Protein AF-A0A920K4V4-F1 (afdb_monomer)

pLDDT: mean 87.04, std 8.68, range [47.97, 94.94]

Structure (mmCIF, N/CA/C/O backbone):
data_AF-A0A920K4V4-F1
#
_entry.id   AF-A0A920K4V4-F1
#
loop_
_atom_site.group_PDB
_atom_site.id
_atom_site.type_symbol
_atom_site.label_atom_id
_atom_site.label_alt_id
_atom_site.label_comp_id
_atom_site.label_asym_id
_atom_site.label_entity_id
_atom_site.label_seq_id
_atom_site.pdbx_PDB_ins_code
_atom_site.Cartn_x
_atom_site.Cartn_y
_atom_site.Cartn_z
_atom_site.occupancy
_atom_site.B_iso_or_equiv
_atom_site.auth_seq_id
_atom_site.auth_comp_id
_atom_site.auth_asym_id
_atom_site.auth_atom_id
_atom_site.pdbx_PDB_model_num
ATOM 1 N N . MET A 1 1 ? 3.846 8.821 16.583 1.00 56.44 1 MET A N 1
ATOM 2 C CA . MET A 1 1 ? 2.422 9.078 16.928 1.00 56.44 1 MET A CA 1
ATOM 3 C C . MET A 1 1 ? 1.496 8.134 16.166 1.00 56.44 1 MET A C 1
ATOM 5 O O . MET A 1 1 ? 0.632 7.550 16.800 1.00 56.44 1 MET A O 1
ATOM 9 N N . ILE A 1 2 ? 1.701 7.934 14.856 1.00 58.88 2 ILE A N 1
ATOM 10 C CA . ILE A 1 2 ? 0.909 6.990 14.043 1.00 58.88 2 ILE A CA 1
ATOM 11 C C . ILE A 1 2 ? 1.149 5.528 14.469 1.00 58.88 2 ILE A C 1
ATOM 13 O O . ILE A 1 2 ? 0.180 4.806 14.677 1.00 58.88 2 ILE A O 1
ATOM 17 N N . SER A 1 3 ? 2.401 5.149 14.755 1.00 69.06 3 SER A N 1
ATOM 18 C CA . SER A 1 3 ? 2.743 3.832 15.326 1.00 69.06 3 SER A CA 1
ATOM 19 C C . SER A 1 3 ? 1.952 3.499 16.597 1.00 69.06 3 SER A C 1
ATOM 21 O O . SER A 1 3 ? 1.464 2.388 16.764 1.00 69.06 3 SER A O 1
ATOM 23 N N . LEU A 1 4 ? 1.730 4.494 17.462 1.00 75.81 4 LEU A N 1
ATOM 24 C CA . LEU A 1 4 ? 0.934 4.330 18.675 1.00 75.81 4 LEU A CA 1
ATOM 25 C C . LEU A 1 4 ? -0.556 4.133 18.361 1.00 75.81 4 LEU A C 1
ATOM 27 O O . LEU A 1 4 ? -1.214 3.347 19.032 1.00 75.81 4 LEU A O 1
ATOM 31 N N . PHE A 1 5 ? -1.117 4.832 17.371 1.00 79.94 5 PHE A N 1
ATOM 32 C CA . PHE A 1 5 ? -2.516 4.614 16.992 1.00 79.94 5 PHE A CA 1
ATOM 33 C C . PHE A 1 5 ? -2.727 3.185 16.492 1.00 79.94 5 PHE A C 1
ATOM 35 O O . PHE A 1 5 ? -3.624 2.512 16.990 1.00 79.94 5 PHE A O 1
ATOM 42 N N . GLN A 1 6 ? -1.856 2.697 15.605 1.00 81.12 6 GLN A N 1
ATOM 43 C CA . GLN A 1 6 ? -1.908 1.312 15.142 1.00 81.12 6 GLN A CA 1
ATOM 44 C C . GLN A 1 6 ? -1.746 0.302 16.274 1.00 81.12 6 GLN A C 1
ATOM 46 O O . GLN A 1 6 ? -2.570 -0.596 16.392 1.00 81.12 6 GLN A O 1
ATOM 51 N N . GLU A 1 7 ? -0.757 0.478 17.151 1.00 84.69 7 GLU A N 1
ATOM 52 C CA . GLU A 1 7 ? -0.557 -0.399 18.310 1.00 84.69 7 GLU A CA 1
ATOM 53 C C . GLU A 1 7 ? -1.828 -0.495 19.169 1.00 84.69 7 GLU A C 1
ATOM 55 O O . GLU A 1 7 ? -2.230 -1.576 19.596 1.00 84.69 7 GLU A O 1
ATOM 60 N N . ASN A 1 8 ? -2.506 0.632 19.404 1.00 86.56 8 ASN A N 1
ATOM 61 C CA . ASN A 1 8 ? -3.740 0.644 20.187 1.00 86.56 8 ASN A CA 1
ATOM 62 C C . ASN A 1 8 ? -4.926 0.073 19.407 1.00 86.56 8 ASN A C 1
ATOM 64 O O . ASN A 1 8 ? -5.788 -0.558 20.017 1.00 86.56 8 ASN A O 1
ATOM 68 N N . LEU A 1 9 ? -4.948 0.226 18.083 1.00 86.12 9 LEU A N 1
ATOM 69 C CA . LEU A 1 9 ? -5.909 -0.442 17.211 1.00 86.12 9 LEU A CA 1
ATOM 70 C C . LEU A 1 9 ? -5.755 -1.970 17.301 1.00 86.12 9 LEU A C 1
ATOM 72 O O . LEU A 1 9 ? -6.744 -2.688 17.430 1.00 86.12 9 LEU A O 1
ATOM 76 N N . THR A 1 10 ? -4.512 -2.456 17.348 1.00 85.38 10 THR A N 1
ATOM 77 C CA . THR A 1 10 ? -4.196 -3.887 17.441 1.00 85.38 10 THR A CA 1
ATOM 78 C C . THR A 1 10 ? -4.451 -4.440 18.829 1.00 85.38 10 THR A C 1
ATOM 80 O O . THR A 1 10 ? -5.028 -5.512 18.958 1.00 85.38 10 THR A O 1
ATOM 83 N N . ASN A 1 11 ? -4.054 -3.736 19.885 1.00 86.50 11 ASN A N 1
ATOM 84 C CA . ASN A 1 11 ? -3.994 -4.334 21.220 1.00 86.50 11 ASN A CA 1
ATOM 85 C C . ASN A 1 11 ? -5.157 -3.928 22.125 1.00 86.50 11 ASN A C 1
ATOM 87 O O . ASN A 1 11 ? -5.486 -4.660 23.055 1.00 86.50 11 ASN A O 1
ATOM 91 N N . LYS A 1 12 ? -5.777 -2.767 21.885 1.00 89.31 12 LYS A N 1
ATOM 92 C CA . LYS A 1 12 ? -6.728 -2.156 22.832 1.00 89.31 12 LYS A CA 1
ATOM 93 C C . LYS A 1 12 ? -8.086 -1.826 22.234 1.00 89.31 12 LYS A C 1
ATOM 95 O O . LYS A 1 12 ? -8.977 -1.417 22.976 1.00 89.31 12 LYS A O 1
ATOM 100 N N . LEU A 1 13 ? -8.270 -1.983 20.928 1.00 91.06 13 LEU A N 1
ATOM 101 C CA . LEU A 1 13 ? -9.567 -1.772 20.306 1.00 91.06 13 LEU A CA 1
ATOM 102 C C . LEU A 1 13 ? -10.536 -2.898 20.684 1.00 91.06 13 LEU A C 1
ATOM 104 O O . LEU A 1 13 ? -10.250 -4.077 20.482 1.00 91.06 13 LEU A O 1
ATOM 108 N N . GLN A 1 14 ? -11.699 -2.513 21.196 1.00 92.19 14 GLN A N 1
ATOM 109 C CA . GLN A 1 14 ? -12.811 -3.414 21.491 1.00 92.19 14 GLN A CA 1
ATOM 110 C C . GLN A 1 14 ? -13.745 -3.555 20.282 1.00 92.19 14 GLN A C 1
ATOM 112 O O . GLN A 1 14 ? -14.220 -4.648 19.984 1.00 92.19 14 GLN A O 1
ATOM 117 N N . GLY A 1 15 ? -13.956 -2.465 19.543 1.00 92.69 15 GLY A N 1
ATOM 118 C CA . GLY A 1 15 ? -14.772 -2.450 18.334 1.00 92.69 15 GLY A CA 1
ATOM 119 C C . GLY A 1 15 ? -14.890 -1.056 17.728 1.00 92.69 15 GLY A C 1
ATOM 120 O O . GLY A 1 15 ? -14.306 -0.089 18.226 1.00 92.69 15 GLY A O 1
ATOM 121 N N . VAL A 1 16 ? -15.657 -0.961 16.646 1.00 94.44 16 VAL A N 1
ATOM 122 C CA . VAL A 1 16 ? -15.967 0.297 15.961 1.00 94.44 16 VAL A CA 1
ATOM 123 C C . VAL A 1 16 ? -17.471 0.468 15.881 1.00 94.44 16 VAL A C 1
ATOM 125 O O . VAL A 1 16 ? -18.174 -0.414 15.399 1.00 94.44 16 VAL A O 1
ATOM 128 N N . THR A 1 17 ? -17.967 1.620 16.308 1.00 94.94 17 THR A N 1
ATOM 129 C CA . THR A 1 17 ? -19.379 1.978 16.178 1.00 94.94 17 THR A CA 1
ATOM 130 C C . THR A 1 17 ? -19.550 2.956 15.023 1.00 94.94 17 THR A C 1
ATOM 132 O O . THR A 1 17 ? -18.871 3.981 14.955 1.00 94.94 17 THR A O 1
ATOM 135 N N . LEU A 1 18 ? -20.475 2.650 14.123 1.00 94.44 18 LEU A N 1
ATOM 136 C CA . LEU A 1 18 ? -20.913 3.510 13.036 1.00 94.44 18 LEU A CA 1
ATOM 137 C C . LEU A 1 18 ? -22.256 4.142 13.400 1.00 94.44 18 LEU A C 1
ATOM 139 O O . LEU A 1 18 ? -23.173 3.445 13.833 1.00 94.44 18 LEU A O 1
ATOM 143 N N . LEU A 1 19 ? -22.363 5.455 13.210 1.00 93.56 19 LEU A N 1
ATOM 144 C CA . LEU A 1 19 ? -23.540 6.254 13.546 1.00 93.56 19 LEU A CA 1
ATOM 145 C C . LEU A 1 19 ? -23.912 7.166 12.372 1.00 93.56 19 LEU A C 1
ATOM 147 O O . LEU A 1 19 ? -23.014 7.743 11.753 1.00 93.56 19 LEU A O 1
ATOM 151 N N . ASP A 1 20 ? -25.202 7.360 12.096 1.00 91.75 20 ASP A N 1
ATOM 152 C CA . ASP A 1 20 ? -25.662 8.490 11.272 1.00 91.75 20 ASP A CA 1
ATOM 153 C C . ASP A 1 20 ? -26.184 9.667 12.110 1.00 91.75 20 ASP A C 1
ATOM 155 O O . ASP A 1 20 ? -26.225 9.649 13.340 1.00 91.75 20 ASP A O 1
ATOM 159 N N . GLN A 1 21 ? -26.593 10.722 11.405 1.00 87.50 21 GLN A N 1
ATOM 160 C CA . GLN A 1 21 ? -27.199 11.921 11.981 1.00 87.50 21 GLN A CA 1
ATOM 161 C C . GLN A 1 21 ? -28.609 11.689 12.546 1.00 87.50 21 GLN A C 1
ATOM 163 O O . GLN A 1 21 ? -29.105 12.548 13.267 1.00 87.50 21 GLN A O 1
ATOM 168 N N . LYS A 1 22 ? -29.262 10.569 12.212 1.00 85.88 22 LYS A N 1
ATOM 169 C CA . LYS A 1 22 ? -30.608 10.219 12.687 1.00 85.88 22 LYS A CA 1
ATOM 170 C C . LYS A 1 22 ? -30.590 9.272 13.888 1.00 85.88 22 LYS A C 1
ATOM 172 O O . LYS A 1 22 ? -31.651 8.934 14.399 1.00 85.88 22 LYS A O 1
ATOM 177 N N . GLY A 1 23 ? -29.405 8.876 14.352 1.00 86.19 23 GLY A N 1
ATOM 178 C CA . GLY A 1 23 ? -29.233 8.006 15.510 1.00 86.19 23 GLY A CA 1
ATOM 179 C C . GLY A 1 23 ? -29.244 6.513 15.184 1.00 86.19 23 GLY A C 1
ATOM 180 O O . GLY A 1 23 ? -29.267 5.714 16.114 1.00 86.19 23 GLY A O 1
ATOM 181 N N . ASN A 1 24 ? -29.192 6.112 13.908 1.00 91.06 24 ASN A N 1
ATOM 182 C CA . ASN A 1 24 ? -28.987 4.710 13.555 1.00 91.06 24 ASN A CA 1
ATOM 183 C C . ASN A 1 24 ? -27.571 4.290 13.942 1.00 91.06 24 ASN A C 1
ATOM 185 O O . ASN A 1 24 ? -26.603 4.991 13.638 1.00 91.06 24 ASN A O 1
ATOM 189 N N . ILE A 1 25 ? -27.462 3.136 14.596 1.00 92.94 25 ILE A N 1
ATOM 190 C CA . ILE A 1 25 ? -26.209 2.617 15.140 1.00 92.94 25 ILE A CA 1
ATOM 191 C C . ILE A 1 25 ? -25.945 1.234 14.560 1.00 92.94 25 ILE A C 1
ATOM 193 O O . ILE A 1 25 ? -26.840 0.392 14.511 1.00 92.94 25 ILE A O 1
ATOM 197 N N . ARG A 1 26 ? -24.697 0.978 14.165 1.00 93.62 26 ARG A N 1
ATOM 198 C CA . ARG A 1 26 ? -24.190 -0.383 13.979 1.00 93.62 26 ARG A CA 1
ATOM 199 C C . ARG A 1 26 ? -22.827 -0.539 14.606 1.00 93.62 26 ARG A C 1
ATOM 201 O O . ARG A 1 26 ? -22.002 0.369 14.557 1.00 93.62 26 ARG A O 1
ATOM 208 N N . GLU A 1 27 ? -22.588 -1.717 15.149 1.00 94.06 27 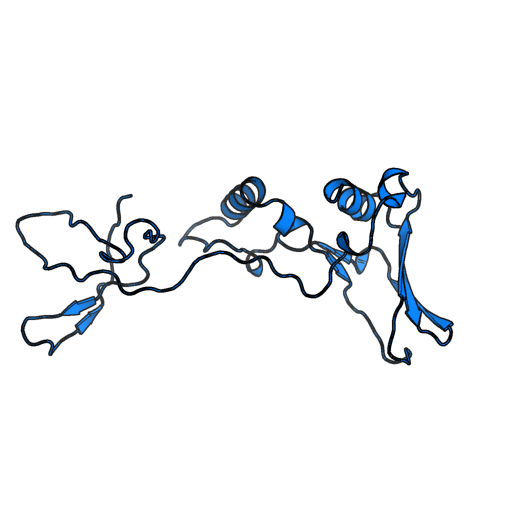GLU A N 1
ATOM 209 C CA . GLU A 1 27 ? -21.333 -2.059 15.793 1.00 94.06 27 GLU A CA 1
ATOM 210 C C . GLU A 1 27 ? -20.595 -3.110 14.979 1.00 94.06 27 GLU A C 1
ATOM 212 O O . GLU A 1 27 ? -21.176 -4.074 14.481 1.00 94.06 27 GLU A O 1
ATOM 217 N N . TYR A 1 28 ? -19.293 -2.902 14.852 1.00 94.56 28 TYR A N 1
ATOM 218 C CA . TYR A 1 28 ? -18.368 -3.796 14.189 1.00 94.56 28 TYR A CA 1
ATOM 219 C C . TYR A 1 28 ? -17.357 -4.288 15.212 1.00 94.56 28 TYR A C 1
ATOM 221 O O . TYR A 1 28 ? -16.778 -3.513 15.980 1.00 94.56 28 TYR A O 1
ATOM 229 N N . SER A 1 29 ? -17.131 -5.596 15.210 1.00 92.50 29 SER A N 1
ATOM 230 C CA . SER A 1 29 ? -16.116 -6.203 16.059 1.00 92.50 29 SER A CA 1
ATOM 231 C C . SER A 1 29 ? -14.714 -5.876 15.543 1.00 92.50 29 SER A C 1
ATOM 233 O O . SER A 1 29 ? -14.525 -5.527 14.377 1.00 92.50 29 SER A O 1
ATOM 235 N N . LYS A 1 30 ? -13.696 -6.098 16.376 1.00 90.12 30 LYS A N 1
ATOM 236 C CA . LYS A 1 30 ? -12.290 -6.027 15.951 1.00 90.12 30 LYS A CA 1
ATOM 237 C C . LYS A 1 30 ? -11.976 -6.907 14.727 1.00 90.12 30 LYS A C 1
ATOM 239 O O . LYS A 1 30 ? -11.098 -6.562 13.952 1.00 90.12 30 LYS A O 1
ATOM 244 N N . LYS A 1 31 ? -12.706 -8.010 14.510 1.00 91.06 31 LYS A N 1
ATOM 245 C CA . LYS A 1 31 ? -12.500 -8.909 13.356 1.00 91.06 31 LYS A CA 1
ATOM 246 C C . LYS A 1 31 ? -12.844 -8.263 12.014 1.00 91.06 31 LYS A C 1
ATOM 248 O O . LYS A 1 31 ? -12.415 -8.745 10.976 1.00 91.06 31 LYS A O 1
ATOM 253 N N . ASN A 1 32 ? -13.638 -7.195 12.029 1.00 93.62 32 ASN A N 1
ATOM 254 C CA . ASN A 1 32 ? -13.973 -6.443 10.827 1.00 93.62 32 ASN A CA 1
ATOM 255 C C . ASN A 1 32 ? -12.840 -5.509 10.392 1.00 93.62 32 ASN A C 1
ATOM 257 O O . ASN A 1 32 ? -12.943 -4.906 9.332 1.00 93.62 32 ASN A O 1
ATOM 261 N N . ILE A 1 33 ? -11.790 -5.353 11.193 1.00 92.31 33 ILE A N 1
ATOM 262 C CA . ILE A 1 33 ? -10.646 -4.512 10.869 1.00 92.31 33 ILE A CA 1
ATOM 263 C C . ILE A 1 33 ? -9.545 -5.369 10.269 1.00 92.31 33 ILE A C 1
ATOM 265 O O . ILE A 1 33 ? -9.099 -6.338 10.877 1.00 92.31 33 ILE A O 1
ATOM 269 N N . GLU A 1 34 ? -9.087 -4.962 9.095 1.00 91.88 34 GLU A N 1
ATOM 270 C CA . GLU A 1 34 ? -7.962 -5.563 8.398 1.00 91.88 34 GLU A CA 1
ATOM 271 C C . GLU A 1 34 ? -6.839 -4.542 8.228 1.00 91.88 34 GLU A C 1
ATOM 273 O O . GLU A 1 34 ? -7.081 -3.387 7.870 1.00 91.88 34 GLU A O 1
ATOM 278 N N . TYR A 1 35 ? -5.611 -4.985 8.477 1.00 91.81 35 TYR A N 1
ATOM 279 C CA . TYR A 1 35 ? -4.404 -4.207 8.224 1.00 91.81 35 TYR A CA 1
ATOM 280 C C . TYR A 1 35 ? -3.970 -4.397 6.780 1.00 91.81 35 TYR A C 1
ATOM 282 O O . TYR A 1 35 ? -4.118 -5.480 6.224 1.00 91.81 35 TYR A O 1
ATOM 290 N N . LYS A 1 36 ? -3.446 -3.330 6.188 1.00 92.94 36 LYS A N 1
ATOM 291 C CA . LYS A 1 36 ? -3.097 -3.266 4.773 1.00 92.94 36 LYS A CA 1
ATOM 292 C C . LYS A 1 36 ? -1.613 -2.965 4.588 1.00 92.94 36 LYS A C 1
ATOM 294 O O . LYS A 1 36 ? -0.984 -2.358 5.454 1.00 92.94 36 LYS A O 1
ATOM 299 N N . GLY A 1 37 ? -1.086 -3.371 3.441 1.00 91.75 37 GLY A N 1
ATOM 300 C CA . GLY A 1 37 ? 0.303 -3.229 3.022 1.00 91.75 37 GLY A CA 1
ATOM 301 C C . GLY A 1 37 ? 1.155 -4.490 3.185 1.00 91.75 37 GLY A C 1
ATOM 302 O O . GLY A 1 37 ? 2.361 -4.383 2.994 1.00 91.75 37 GLY A O 1
ATOM 303 N N . PHE A 1 38 ? 0.569 -5.638 3.546 1.00 91.56 38 PHE A N 1
ATOM 304 C CA . PHE A 1 38 ? 1.308 -6.879 3.844 1.00 91.56 38 PHE A CA 1
ATOM 305 C C . PHE A 1 38 ? 1.108 -7.989 2.807 1.00 91.56 38 PHE A C 1
ATOM 307 O O . PHE A 1 38 ? 1.933 -8.898 2.742 1.00 91.56 38 PHE A O 1
ATOM 314 N N . ASP A 1 39 ? 0.034 -7.926 2.021 1.00 92.56 39 ASP A N 1
ATOM 315 C CA . ASP A 1 39 ? -0.265 -8.932 1.004 1.00 92.56 39 ASP A CA 1
ATOM 316 C C . ASP A 1 39 ? 0.567 -8.694 -0.269 1.00 92.56 39 ASP A C 1
ATOM 318 O O . ASP A 1 39 ? 0.981 -7.569 -0.559 1.00 92.56 39 ASP A O 1
ATOM 322 N N . GLU A 1 40 ? 0.796 -9.745 -1.064 1.00 90.25 40 GLU A N 1
ATOM 323 C CA . GLU A 1 40 ? 1.605 -9.652 -2.294 1.00 90.25 40 GLU A CA 1
ATOM 324 C C . GLU A 1 40 ? 0.996 -8.702 -3.334 1.00 90.25 40 GLU A C 1
ATOM 326 O O . GLU A 1 40 ? 1.713 -7.963 -4.004 1.00 90.25 40 GLU A O 1
ATOM 331 N N . GLU A 1 41 ? -0.335 -8.661 -3.418 1.00 91.44 41 GLU A N 1
ATOM 332 C CA . GLU A 1 41 ? -1.079 -7.738 -4.288 1.00 91.44 41 GLU A CA 1
ATOM 333 C C . GLU A 1 41 ? -0.937 -6.269 -3.857 1.00 91.44 41 GLU A C 1
ATOM 335 O O . GLU A 1 41 ? -1.248 -5.353 -4.618 1.00 91.44 41 GLU A O 1
ATOM 340 N N . GLU A 1 42 ? -0.475 -6.034 -2.628 1.00 93.19 42 GLU A N 1
ATOM 341 C CA . GLU A 1 42 ? -0.314 -4.712 -2.031 1.00 93.19 42 GLU A CA 1
ATOM 342 C C . GLU A 1 42 ? 1.151 -4.254 -2.044 1.00 93.19 42 GLU A C 1
ATOM 344 O O . GLU A 1 42 ? 1.462 -3.190 -1.500 1.00 93.19 42 GLU A O 1
ATOM 349 N N . LEU A 1 43 ? 2.062 -5.021 -2.661 1.00 93.25 43 LEU A N 1
ATOM 350 C CA . LEU A 1 43 ? 3.440 -4.604 -2.915 1.00 93.25 43 LEU A CA 1
ATOM 351 C C . LEU A 1 43 ? 3.456 -3.333 -3.772 1.00 93.25 43 LEU A C 1
ATOM 353 O O . LEU A 1 43 ? 2.758 -3.201 -4.773 1.00 93.25 43 LEU A O 1
ATOM 357 N N . ALA A 1 44 ? 4.246 -2.362 -3.332 1.00 92.81 44 ALA A N 1
ATOM 358 C CA . ALA A 1 44 ? 4.466 -1.119 -4.048 1.00 92.81 44 ALA A CA 1
ATOM 359 C C . ALA A 1 44 ? 5.635 -1.300 -5.015 1.00 92.81 44 ALA A C 1
ATOM 361 O O . ALA A 1 44 ? 5.540 -0.889 -6.166 1.00 92.81 44 ALA A O 1
ATOM 362 N N . LEU A 1 45 ? 6.725 -1.926 -4.561 1.00 90.94 45 LEU A N 1
ATOM 363 C CA . LEU A 1 45 ? 7.865 -2.239 -5.415 1.00 90.94 45 LEU A CA 1
ATOM 364 C C . LEU A 1 45 ? 7.576 -3.469 -6.295 1.00 90.94 45 LEU A C 1
ATOM 366 O O . LEU A 1 45 ? 6.998 -4.441 -5.807 1.00 90.94 45 LEU A O 1
ATOM 370 N N . PRO A 1 46 ? 8.006 -3.467 -7.572 1.00 89.69 46 PRO A N 1
ATOM 371 C CA . PRO A 1 46 ? 7.880 -4.636 -8.434 1.00 89.69 46 PRO A CA 1
ATOM 372 C C . PRO A 1 46 ? 8.642 -5.831 -7.858 1.00 89.69 46 PRO A C 1
ATOM 374 O O . PRO A 1 46 ? 9.821 -5.710 -7.516 1.00 89.69 46 PRO A O 1
ATOM 377 N N . LEU A 1 47 ? 7.985 -6.990 -7.786 1.00 88.00 47 LEU A N 1
ATOM 378 C CA . LEU A 1 47 ? 8.625 -8.229 -7.361 1.00 88.00 47 LEU A CA 1
ATOM 379 C C . LEU A 1 47 ? 9.428 -8.826 -8.534 1.00 88.00 47 LEU A C 1
ATOM 381 O O . LEU A 1 47 ? 8.843 -9.079 -9.589 1.00 88.00 47 LEU A O 1
ATOM 385 N N . PRO A 1 48 ? 10.746 -9.059 -8.389 1.00 82.69 48 PRO A N 1
ATOM 386 C CA . PRO A 1 48 ? 11.540 -9.722 -9.422 1.00 82.69 48 PRO A CA 1
ATOM 387 C C . PRO A 1 48 ? 11.082 -11.165 -9.659 1.00 82.69 48 PRO A C 1
ATOM 389 O O . PRO A 1 48 ? 10.567 -11.815 -8.747 1.00 82.69 48 PRO A O 1
ATOM 392 N N . GLU A 1 49 ? 11.341 -11.706 -10.852 1.00 81.25 49 GLU A N 1
ATOM 393 C CA . GLU A 1 49 ? 11.105 -13.128 -11.129 1.00 81.25 49 GLU A CA 1
ATOM 394 C C . GLU A 1 49 ? 11.876 -14.018 -10.140 1.00 81.25 49 GLU A C 1
ATOM 396 O O . GLU A 1 49 ? 13.077 -13.847 -9.927 1.00 81.25 49 GLU A O 1
ATOM 401 N N . GLY A 1 50 ? 11.171 -14.957 -9.502 1.00 82.44 50 GLY A N 1
ATOM 402 C CA . GLY A 1 50 ? 11.739 -15.825 -8.464 1.00 82.44 50 GLY A CA 1
ATOM 403 C C . GLY A 1 50 ? 12.042 -15.126 -7.130 1.00 82.44 50 GLY A C 1
ATOM 404 O O . GLY A 1 50 ? 12.576 -15.760 -6.220 1.00 82.44 50 GLY A O 1
ATOM 405 N N . GLY A 1 51 ? 11.707 -13.839 -6.991 1.00 85.50 51 GLY A N 1
ATOM 406 C CA . GLY A 1 51 ? 11.832 -13.090 -5.745 1.00 85.50 51 GLY A CA 1
ATOM 407 C C . GLY A 1 51 ? 10.793 -13.514 -4.704 1.00 85.50 51 GLY A C 1
ATOM 408 O O . GLY A 1 51 ? 9.678 -13.902 -5.041 1.00 85.50 51 GLY A O 1
ATOM 409 N N . GLN A 1 52 ? 11.147 -13.414 -3.419 1.00 90.56 52 GLN A N 1
ATOM 410 C CA . GLN A 1 52 ? 10.203 -13.647 -2.321 1.00 90.56 52 GLN A CA 1
ATOM 411 C C . GLN A 1 52 ? 9.638 -12.320 -1.817 1.00 90.56 52 GLN A C 1
ATOM 413 O O . GLN A 1 52 ? 10.392 -11.389 -1.512 1.00 90.56 52 GLN A O 1
ATOM 418 N N . SER A 1 53 ? 8.317 -12.260 -1.660 1.00 92.12 53 SER A N 1
ATOM 419 C CA . SER A 1 53 ? 7.591 -11.086 -1.165 1.00 92.12 53 SER A CA 1
ATOM 420 C C . SER A 1 53 ? 8.093 -10.607 0.202 1.00 92.12 53 SER A C 1
ATOM 422 O O . SER A 1 53 ? 8.200 -9.404 0.425 1.00 92.12 53 SER A O 1
ATOM 424 N N . ALA A 1 54 ? 8.528 -11.517 1.081 1.00 92.25 54 ALA A N 1
ATOM 425 C CA . ALA A 1 54 ? 9.082 -11.184 2.397 1.00 92.25 54 ALA A CA 1
ATOM 426 C C . ALA A 1 54 ? 10.281 -10.211 2.349 1.00 92.25 54 ALA A C 1
ATOM 428 O O . ALA A 1 54 ? 10.360 -9.294 3.168 1.00 92.25 54 ALA A O 1
ATOM 429 N N . TYR A 1 55 ? 11.199 -10.367 1.385 1.00 92.38 55 TYR A N 1
ATOM 430 C CA . TYR A 1 55 ? 12.332 -9.443 1.233 1.00 92.38 55 TYR A CA 1
ATOM 431 C C . TYR A 1 55 ? 11.881 -8.076 0.716 1.00 92.38 55 TYR A C 1
ATOM 433 O O . TYR A 1 55 ? 12.382 -7.049 1.175 1.00 92.38 55 TYR A O 1
ATOM 441 N N . CYS A 1 56 ? 10.906 -8.064 -0.195 1.00 92.94 56 CYS A N 1
ATOM 442 C CA . CYS A 1 56 ? 10.312 -6.836 -0.709 1.00 92.94 56 CYS A CA 1
ATOM 443 C C . CYS A 1 56 ? 9.620 -6.051 0.417 1.00 92.94 56 CYS A C 1
ATOM 445 O O . CYS A 1 56 ? 9.909 -4.873 0.611 1.00 92.94 56 CYS A O 1
ATOM 447 N N . LEU A 1 57 ? 8.812 -6.724 1.243 1.00 94.19 57 LEU A N 1
ATOM 448 C CA . LEU A 1 57 ? 8.156 -6.121 2.407 1.00 94.19 57 LEU A CA 1
ATOM 449 C C . LEU A 1 57 ? 9.164 -5.516 3.391 1.00 94.19 57 LEU A C 1
ATOM 451 O O . LEU A 1 57 ? 8.943 -4.420 3.905 1.00 94.19 57 LEU A O 1
ATOM 455 N N . LEU A 1 58 ? 10.289 -6.195 3.637 1.00 93.88 58 LEU A N 1
ATOM 456 C CA . LEU A 1 58 ? 11.344 -5.675 4.507 1.00 93.88 58 LEU A CA 1
ATOM 457 C C . LEU A 1 58 ? 11.965 -4.394 3.933 1.00 93.88 58 LEU A C 1
ATOM 459 O O . LEU A 1 58 ? 12.146 -3.411 4.653 1.00 93.88 58 LEU A O 1
ATOM 463 N N . GLN A 1 59 ? 12.260 -4.391 2.632 1.00 93.06 59 GLN A N 1
ATOM 464 C CA . GLN A 1 59 ? 12.793 -3.222 1.938 1.00 93.06 59 GLN A CA 1
ATOM 465 C C . GLN A 1 59 ? 11.814 -2.043 1.995 1.00 93.06 59 GLN A C 1
ATOM 467 O O . GLN A 1 59 ? 12.206 -0.922 2.320 1.00 93.06 59 GLN A O 1
ATOM 472 N N . GLU A 1 60 ? 10.535 -2.291 1.729 1.00 94.06 60 GLU A N 1
ATOM 473 C CA . GLU A 1 60 ? 9.485 -1.276 1.798 1.00 94.06 60 GLU A CA 1
ATOM 474 C C . GLU A 1 60 ? 9.275 -0.740 3.210 1.00 94.06 60 GLU A C 1
ATOM 476 O O . GLU A 1 60 ? 9.036 0.454 3.374 1.00 94.06 60 GLU A O 1
ATOM 481 N N . TYR A 1 61 ? 9.389 -1.587 4.234 1.00 93.00 61 TYR A N 1
ATOM 482 C CA . TYR A 1 61 ? 9.280 -1.168 5.628 1.00 93.00 61 TYR A CA 1
ATOM 483 C C . TYR A 1 61 ? 10.368 -0.162 6.000 1.00 93.00 61 TYR A C 1
ATOM 485 O O . TYR A 1 61 ? 10.068 0.892 6.565 1.00 93.00 61 TYR A O 1
ATOM 493 N N . PHE A 1 62 ? 11.619 -0.440 5.625 1.00 93.94 62 PHE A N 1
ATOM 494 C CA . PHE A 1 62 ? 12.726 0.478 5.891 1.00 93.94 62 PHE A CA 1
ATOM 495 C C . PHE A 1 62 ? 12.705 1.728 5.004 1.00 93.94 62 PHE A C 1
ATOM 497 O O . PHE A 1 62 ? 13.139 2.788 5.450 1.00 93.94 62 PHE A O 1
ATOM 504 N N . ALA A 1 63 ? 12.186 1.637 3.778 1.00 93.38 63 ALA A N 1
ATOM 505 C CA . ALA A 1 63 ? 12.081 2.786 2.881 1.00 93.38 63 ALA A CA 1
ATOM 506 C C . ALA A 1 63 ? 10.895 3.704 3.226 1.00 93.38 63 ALA A C 1
ATOM 508 O O . ALA A 1 63 ? 11.007 4.930 3.163 1.00 93.38 63 ALA A O 1
ATOM 509 N N . PHE A 1 64 ? 9.742 3.127 3.573 1.00 93.44 64 PHE A N 1
ATOM 510 C CA . PHE A 1 64 ? 8.497 3.855 3.793 1.00 93.44 64 PHE A CA 1
ATOM 511 C C . PHE A 1 64 ? 7.529 3.103 4.723 1.00 93.44 64 PHE A C 1
ATOM 513 O O . PHE A 1 64 ? 6.458 2.648 4.315 1.00 93.44 64 PHE A O 1
ATOM 520 N N . GLU A 1 65 ? 7.844 3.087 6.022 1.00 91.88 65 GLU A N 1
ATOM 521 C CA . GLU A 1 65 ? 7.018 2.482 7.086 1.00 91.88 65 GLU A CA 1
ATOM 522 C C . GLU A 1 65 ? 5.529 2.877 7.029 1.00 91.88 65 GLU A C 1
ATOM 524 O O . GLU A 1 65 ? 4.644 2.121 7.428 1.00 91.88 65 GLU A O 1
ATOM 529 N N . LYS A 1 66 ? 5.217 4.074 6.509 1.00 90.81 66 LYS A N 1
ATOM 530 C CA . LYS A 1 66 ? 3.848 4.596 6.492 1.00 90.81 66 LYS A CA 1
ATOM 531 C C . LYS A 1 66 ? 2.912 3.807 5.583 1.00 90.81 66 LYS A C 1
ATOM 533 O O . LYS A 1 66 ? 1.705 3.892 5.793 1.00 90.81 66 LYS A O 1
ATOM 538 N N . LYS A 1 67 ? 3.438 3.028 4.635 1.00 92.75 67 LYS A N 1
ATOM 539 C CA . LYS A 1 67 ? 2.655 2.083 3.829 1.00 92.75 67 LYS A CA 1
ATOM 540 C C . LYS A 1 67 ? 1.877 1.091 4.700 1.00 92.75 67 LYS A C 1
ATOM 542 O O . LYS A 1 67 ? 0.732 0.783 4.400 1.00 92.75 67 LYS A O 1
ATOM 547 N N . PHE A 1 68 ? 2.462 0.665 5.815 1.00 91.94 68 PHE A N 1
ATOM 548 C CA . PHE A 1 68 ? 1.876 -0.325 6.719 1.00 91.94 68 PHE A CA 1
ATOM 549 C C . PHE A 1 68 ? 0.870 0.287 7.702 1.00 91.94 68 PHE A C 1
ATOM 551 O O . PHE A 1 68 ? 0.276 -0.427 8.506 1.00 91.94 68 PHE A O 1
ATOM 558 N N . ASN A 1 69 ? 0.643 1.610 7.633 1.00 91.38 69 ASN A N 1
ATOM 559 C CA . ASN A 1 69 ? -0.301 2.320 8.499 1.00 91.38 69 ASN A CA 1
ATOM 560 C C . ASN A 1 69 ? -1.769 2.228 8.046 1.00 91.38 69 ASN A C 1
ATOM 562 O O . ASN A 1 69 ? -2.654 2.770 8.713 1.00 91.38 69 ASN A O 1
ATOM 566 N N . PHE A 1 70 ? -2.036 1.570 6.918 1.00 92.62 70 PHE A N 1
ATOM 567 C CA . PHE A 1 70 ? -3.364 1.491 6.328 1.00 92.62 70 PHE A CA 1
ATOM 568 C C . PHE A 1 70 ? -4.225 0.425 7.005 1.00 92.62 70 PHE A C 1
ATOM 570 O O . PHE A 1 70 ? -3.762 -0.650 7.385 1.00 92.62 70 PHE A O 1
ATOM 577 N N . VAL A 1 71 ? -5.507 0.747 7.158 1.00 92.00 71 VAL A N 1
ATOM 578 C CA . VAL A 1 71 ? -6.494 -0.104 7.819 1.00 92.00 71 VAL A CA 1
ATOM 579 C C . VAL A 1 71 ? -7.812 -0.015 7.062 1.00 92.00 71 VAL A C 1
ATOM 581 O O . VAL A 1 71 ? -8.255 1.076 6.707 1.00 92.00 71 VAL A O 1
ATOM 584 N N . THR A 1 72 ? -8.458 -1.158 6.859 1.00 92.94 72 THR A N 1
ATOM 585 C CA . THR A 1 72 ? -9.777 -1.271 6.234 1.00 92.94 72 THR A CA 1
ATOM 586 C C . THR A 1 72 ? -10.791 -1.803 7.237 1.00 92.94 72 THR A C 1
ATOM 588 O O . THR A 1 72 ? -10.536 -2.787 7.925 1.00 92.94 72 THR A O 1
ATOM 591 N N . LEU A 1 73 ? -11.968 -1.178 7.297 1.00 92.88 73 LEU A N 1
ATOM 592 C CA . LEU A 1 73 ? -13.134 -1.741 7.975 1.00 92.88 73 LEU A CA 1
ATOM 593 C C . LEU A 1 73 ? -13.973 -2.504 6.937 1.00 92.88 73 LEU A C 1
ATOM 595 O O . LEU A 1 73 ? -14.546 -1.905 6.030 1.00 92.88 73 LEU A O 1
ATOM 599 N N . LYS A 1 74 ? -14.007 -3.832 7.047 1.00 94.00 74 LYS A N 1
ATOM 600 C CA . LYS A 1 74 ? -14.716 -4.757 6.156 1.00 94.00 74 LYS A CA 1
ATOM 601 C C . LYS A 1 74 ? -16.183 -4.924 6.534 1.00 94.00 74 LYS A C 1
ATOM 603 O O . LYS A 1 74 ? -16.575 -4.773 7.692 1.00 94.00 74 LYS A O 1
ATOM 608 N N . ASN A 1 75 ? -16.965 -5.358 5.545 1.00 91.81 75 ASN A N 1
ATOM 609 C CA . ASN A 1 75 ? -18.379 -5.716 5.686 1.00 91.81 75 ASN A CA 1
ATOM 610 C C . ASN A 1 75 ? -19.236 -4.568 6.231 1.00 91.81 75 ASN A C 1
ATOM 612 O O . ASN A 1 75 ? -20.175 -4.798 6.991 1.00 91.81 75 ASN A O 1
ATOM 616 N N . ILE A 1 76 ? -18.899 -3.330 5.857 1.00 90.81 76 ILE A N 1
ATOM 617 C CA . ILE A 1 76 ? -19.710 -2.169 6.206 1.00 90.81 76 ILE A CA 1
ATOM 618 C C . ILE A 1 76 ? -21.032 -2.273 5.451 1.00 90.81 76 ILE A C 1
ATOM 620 O O . ILE A 1 76 ? -21.054 -2.262 4.222 1.00 90.81 76 ILE A O 1
ATOM 624 N N . ASP A 1 77 ? -22.135 -2.337 6.189 1.00 89.31 77 ASP A N 1
ATOM 625 C CA . ASP A 1 77 ? -23.476 -2.303 5.618 1.00 89.31 77 ASP A CA 1
ATOM 626 C C . ASP A 1 77 ? -24.174 -0.995 5.999 1.00 89.31 77 ASP A C 1
ATOM 628 O O . ASP A 1 77 ? -24.426 -0.698 7.172 1.00 89.31 77 ASP A O 1
ATOM 632 N N . LEU A 1 78 ? -24.466 -0.214 4.958 1.00 89.88 78 LEU A N 1
ATOM 633 C CA . LEU A 1 78 ? -25.035 1.125 5.032 1.00 89.88 78 LEU A CA 1
ATOM 634 C C . LEU A 1 78 ? -26.541 1.169 4.736 1.00 89.88 78 LEU A C 1
ATOM 636 O O . LEU A 1 78 ? -27.110 2.255 4.762 1.00 89.88 78 LEU A O 1
ATOM 640 N N . ARG A 1 79 ? -27.214 0.035 4.480 1.00 88.62 79 ARG A N 1
ATOM 641 C CA . ARG A 1 79 ? -28.618 0.005 4.006 1.00 88.62 79 ARG A CA 1
ATOM 642 C C . ARG A 1 79 ? -29.612 0.755 4.903 1.00 88.62 79 ARG A C 1
ATOM 644 O O . ARG A 1 79 ? -30.578 1.308 4.396 1.00 88.62 79 ARG A O 1
ATOM 651 N N . ASN A 1 80 ? -29.360 0.798 6.214 1.00 85.25 80 ASN A N 1
ATOM 652 C CA . ASN A 1 80 ? -30.234 1.459 7.196 1.00 85.25 80 ASN A CA 1
ATOM 653 C C . ASN A 1 80 ? -29.711 2.830 7.650 1.00 85.25 80 ASN A C 1
ATOM 655 O O . ASN A 1 80 ? -30.272 3.423 8.566 1.00 85.25 80 ASN A O 1
ATOM 659 N N . PHE A 1 81 ? -28.624 3.320 7.055 1.00 88.69 81 PHE A N 1
ATOM 660 C CA . PHE A 1 81 ? -28.070 4.629 7.376 1.00 88.69 81 PHE A CA 1
ATOM 661 C C . PHE A 1 81 ? -28.616 5.673 6.409 1.00 88.69 81 PHE A C 1
ATOM 663 O O . PHE A 1 81 ? -28.804 5.414 5.222 1.00 88.69 81 PHE A O 1
ATOM 670 N N . SER A 1 82 ? -28.861 6.879 6.913 1.00 84.75 82 SER A N 1
ATOM 671 C CA . SER A 1 82 ? -29.392 7.973 6.103 1.00 84.75 82 SER A CA 1
ATOM 672 C C . SER A 1 82 ? -28.681 9.297 6.376 1.00 84.75 82 SER A C 1
ATOM 674 O O . SER A 1 82 ? -28.165 9.542 7.463 1.00 84.75 82 SER A O 1
ATOM 676 N N . GLY A 1 83 ? -28.667 10.178 5.375 1.00 85.31 83 GLY A N 1
ATOM 677 C CA . GLY A 1 83 ? -27.987 11.472 5.447 1.00 85.31 83 GLY A CA 1
ATOM 678 C C . GLY A 1 83 ? -26.648 11.491 4.707 1.00 85.31 83 GLY A C 1
ATOM 679 O O . GLY A 1 83 ? -26.315 10.577 3.961 1.00 85.31 83 GLY A O 1
ATOM 680 N N . ARG A 1 84 ? -25.897 12.587 4.875 1.00 87.00 84 ARG A N 1
ATOM 681 C CA . ARG A 1 84 ? -24.641 12.851 4.137 1.00 87.00 84 AR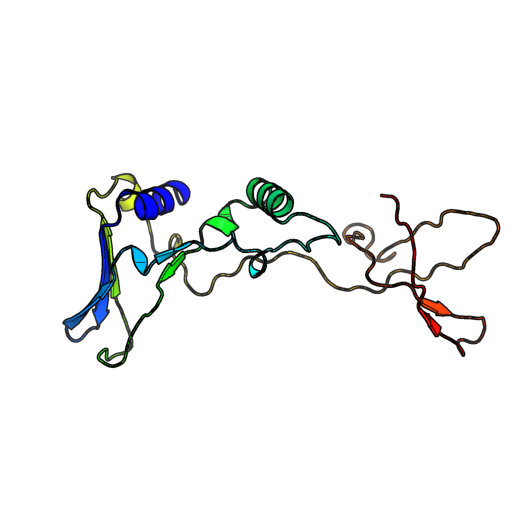G A CA 1
ATOM 682 C C . ARG A 1 84 ? -23.378 12.683 4.980 1.00 87.00 84 ARG A C 1
ATOM 684 O O . ARG A 1 84 ? -22.278 12.874 4.474 1.00 87.00 84 ARG A O 1
ATOM 691 N N . LYS A 1 85 ? -23.526 12.402 6.276 1.00 90.19 85 LYS A N 1
ATOM 692 C CA . LYS A 1 85 ? -22.410 12.259 7.211 1.00 90.19 85 LYS A CA 1
ATOM 693 C C . LYS A 1 85 ? -22.602 11.013 8.054 1.00 90.19 85 LYS A C 1
ATOM 695 O O . LYS A 1 85 ? -23.684 10.786 8.588 1.00 90.19 85 LYS A O 1
ATOM 700 N N . LEU A 1 86 ? -21.514 10.274 8.197 1.00 91.38 86 LEU A N 1
ATOM 701 C CA . LEU A 1 86 ? -21.391 9.139 9.093 1.00 91.38 86 LEU A CA 1
ATOM 702 C C . LEU A 1 86 ? -20.310 9.454 10.122 1.00 91.38 86 LEU A C 1
ATOM 704 O O . LEU A 1 86 ? -19.323 10.124 9.812 1.00 91.38 86 LEU A O 1
ATOM 708 N N . ILE A 1 87 ? -20.504 8.980 11.345 1.00 92.19 87 ILE A N 1
ATOM 709 C CA . ILE A 1 87 ? -19.539 9.106 12.432 1.00 92.19 87 ILE A CA 1
ATOM 710 C C . ILE A 1 87 ? -19.020 7.707 12.743 1.00 92.19 87 ILE A C 1
ATOM 712 O O . ILE A 1 87 ? -19.790 6.821 13.110 1.00 92.19 87 ILE A O 1
ATOM 716 N N . LEU A 1 88 ? -17.709 7.527 12.614 1.00 91.56 88 LEU A N 1
ATOM 717 C CA . LEU A 1 88 ? -16.999 6.328 13.048 1.00 91.56 88 LEU A CA 1
ATOM 718 C C . LEU A 1 88 ? -16.387 6.587 14.426 1.00 91.56 88 LEU A C 1
ATOM 720 O O . LEU A 1 88 ? -15.577 7.500 14.587 1.00 91.56 88 LEU A O 1
ATOM 724 N N . LYS A 1 89 ? -16.772 5.788 15.421 1.00 91.94 89 LYS A N 1
ATOM 725 C CA . LYS A 1 89 ? -16.207 5.815 16.773 1.00 91.94 89 LYS A CA 1
ATOM 726 C C . LYS A 1 89 ? -15.366 4.567 17.003 1.00 91.94 89 LYS A C 1
ATOM 728 O O . LYS A 1 89 ? -15.877 3.456 16.925 1.00 91.94 89 LYS A O 1
ATOM 733 N N . PHE A 1 90 ? -14.088 4.758 17.306 1.00 90.06 90 PHE A N 1
ATOM 734 C CA . PHE A 1 90 ? -13.179 3.681 17.691 1.00 90.06 90 PHE A CA 1
ATOM 735 C C . PHE A 1 90 ? -13.209 3.522 19.211 1.00 90.06 90 PHE A C 1
ATOM 737 O O . PHE A 1 90 ? -12.807 4.432 19.940 1.00 90.06 90 PHE A O 1
ATOM 744 N N . ASN A 1 91 ? -13.694 2.377 19.685 1.00 91.38 91 ASN A N 1
ATOM 745 C CA . ASN A 1 91 ? -13.874 2.116 21.108 1.00 91.38 91 ASN A CA 1
ATOM 746 C C . ASN A 1 91 ? -12.647 1.368 21.634 1.00 91.38 91 ASN A C 1
ATOM 748 O O . ASN A 1 91 ? -12.438 0.196 21.316 1.00 91.38 91 ASN A O 1
ATOM 752 N N . PHE A 1 92 ? -11.819 2.053 22.419 1.00 89.81 92 PHE A N 1
ATOM 753 C CA . PHE A 1 92 ? -10.632 1.475 23.049 1.00 89.81 92 PHE A CA 1
ATOM 754 C C . PHE A 1 92 ? -10.918 1.140 24.514 1.00 89.81 92 PHE A C 1
ATOM 756 O O . PHE A 1 92 ? -11.527 1.946 25.212 1.00 89.81 92 PHE A O 1
ATOM 763 N N . SER A 1 93 ? -10.415 0.001 24.999 1.00 90.25 93 SER A N 1
ATOM 764 C CA . SER A 1 93 ? -10.523 -0.394 26.412 1.00 90.25 93 SER A CA 1
ATOM 765 C C . SER A 1 93 ? -9.857 0.617 27.347 1.00 90.25 93 SER A C 1
ATOM 767 O O . SER A 1 93 ? -10.386 0.956 28.401 1.00 90.25 93 SER A O 1
ATOM 769 N N . ILE A 1 94 ? -8.696 1.133 26.939 1.00 86.12 94 ILE A N 1
ATOM 770 C CA . ILE A 1 94 ? -7.970 2.213 27.604 1.00 86.12 94 ILE A CA 1
ATOM 771 C C . ILE A 1 94 ? -7.479 3.158 26.516 1.00 86.12 94 ILE A C 1
ATOM 773 O O . ILE A 1 94 ? -6.689 2.756 25.661 1.00 86.12 94 ILE A O 1
ATOM 777 N N . LEU A 1 95 ? -7.904 4.422 26.565 1.00 79.38 95 LEU A N 1
ATOM 778 C CA . LEU A 1 95 ? -7.450 5.441 25.622 1.00 79.38 95 LEU A CA 1
ATOM 779 C C . LEU A 1 95 ? -6.117 6.058 26.094 1.00 79.38 95 LEU A C 1
ATOM 781 O O . LEU A 1 95 ? -6.100 6.765 27.108 1.00 79.38 95 LEU A O 1
ATOM 785 N N . PRO A 1 96 ? -4.996 5.868 25.373 1.00 78.00 96 PRO A N 1
ATOM 786 C CA . PRO A 1 96 ? -3.731 6.510 25.714 1.00 78.00 96 PRO A CA 1
ATOM 787 C C . PRO A 1 96 ? -3.839 8.032 25.675 1.00 78.00 96 PRO A C 1
ATOM 789 O O . PRO A 1 96 ? -4.395 8.602 24.735 1.00 78.00 96 PRO A O 1
ATOM 792 N N . LYS A 1 97 ? -3.195 8.714 26.631 1.00 82.62 97 LYS A N 1
ATOM 793 C CA . LYS A 1 97 ? -3.136 10.188 26.678 1.00 82.62 97 LYS A CA 1
ATOM 794 C C . LYS A 1 97 ? -2.651 10.801 25.357 1.00 82.62 97 LYS A C 1
ATOM 796 O O . LYS A 1 97 ? -3.191 11.808 24.922 1.00 82.62 97 LYS A O 1
ATOM 801 N N . LYS A 1 98 ? -1.689 10.158 24.687 1.00 78.06 98 LYS A N 1
ATOM 802 C CA . LYS A 1 98 ? -1.136 10.599 23.394 1.00 78.06 98 LYS A CA 1
ATOM 803 C C . LYS A 1 98 ? -2.118 10.493 22.215 1.00 78.06 98 LYS A C 1
ATOM 805 O O . LYS A 1 98 ? -1.907 11.180 21.228 1.00 78.06 98 LYS A O 1
ATOM 810 N N . LEU A 1 99 ? -3.183 9.683 22.285 1.00 79.62 99 LEU A N 1
ATOM 811 C CA . LEU A 1 99 ? -4.219 9.693 21.235 1.00 79.62 99 LEU A CA 1
ATOM 812 C C . LEU A 1 99 ? -5.136 10.917 21.349 1.00 79.62 99 LEU A C 1
ATOM 814 O O . LEU A 1 99 ? -5.752 11.310 20.366 1.00 79.62 99 LEU A O 1
ATOM 818 N N . ARG A 1 100 ? -5.175 11.575 22.517 1.00 80.00 100 ARG A N 1
ATOM 819 C CA . ARG A 1 100 ? -5.960 12.804 22.718 1.00 80.00 100 ARG A CA 1
ATOM 820 C C . ARG A 1 100 ? -5.422 13.994 21.923 1.00 80.00 100 ARG A C 1
ATOM 822 O O . ARG A 1 100 ? -6.151 14.955 21.731 1.00 80.00 100 ARG A O 1
ATOM 829 N N . THR A 1 101 ? -4.169 13.939 21.467 1.00 83.62 101 THR A N 1
ATOM 830 C CA . THR A 1 101 ? -3.566 14.985 20.627 1.00 83.62 101 THR A CA 1
ATOM 831 C C . THR A 1 101 ? -3.779 14.744 19.132 1.00 83.62 101 THR A C 1
ATOM 833 O O . THR A 1 101 ? -3.265 15.515 18.324 1.00 83.62 101 THR A O 1
ATOM 836 N N . MET A 1 102 ? -4.471 13.667 18.736 1.00 83.12 102 MET A N 1
ATOM 837 C CA . MET A 1 102 ? -4.759 13.420 17.326 1.00 83.12 102 MET A CA 1
ATOM 838 C C . MET A 1 102 ? -5.744 14.451 16.782 1.00 83.12 102 MET A C 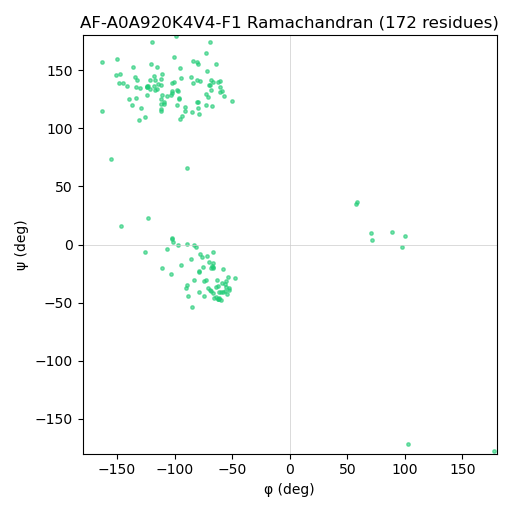1
ATOM 840 O O . MET A 1 102 ? -6.704 14.852 17.433 1.00 83.12 102 MET A O 1
ATOM 844 N N . THR A 1 103 ? -5.495 14.852 15.545 1.00 86.69 103 THR A N 1
ATOM 845 C CA . THR A 1 103 ? -6.292 15.815 14.793 1.00 86.69 103 THR A CA 1
ATOM 846 C C . THR A 1 103 ? -6.843 15.158 13.532 1.00 86.69 103 THR A C 1
ATOM 848 O O . THR A 1 103 ? -6.459 14.046 13.167 1.00 86.69 103 THR A O 1
ATOM 851 N N . GLN A 1 104 ? -7.692 15.883 12.804 1.00 84.56 104 GLN A N 1
ATOM 852 C CA . GLN A 1 104 ? -8.209 15.448 11.502 1.00 84.56 104 GLN A CA 1
ATOM 853 C C . GLN A 1 104 ? -7.097 15.160 10.476 1.00 84.56 104 GLN A C 1
ATOM 855 O O . GLN A 1 104 ? -7.313 14.406 9.540 1.00 84.56 104 GLN A O 1
ATOM 860 N N . ARG A 1 105 ? -5.884 15.704 10.661 1.00 86.19 105 ARG A N 1
ATOM 861 C CA . ARG A 1 105 ? -4.734 15.446 9.775 1.00 86.19 105 ARG A CA 1
ATOM 862 C C . ARG A 1 105 ? -4.087 14.077 9.994 1.00 86.19 105 ARG A C 1
ATOM 864 O O . ARG A 1 105 ? -3.215 13.691 9.227 1.00 86.19 105 ARG A O 1
ATOM 871 N N . ASN A 1 106 ? -4.452 13.367 11.060 1.00 86.88 106 ASN A N 1
ATOM 872 C CA . ASN A 1 106 ? -3.857 12.076 11.395 1.00 86.88 106 ASN A CA 1
ATOM 873 C C . ASN A 1 106 ? -4.654 10.879 10.864 1.00 86.88 106 ASN A C 1
ATOM 875 O O . ASN A 1 106 ? -4.109 9.781 10.815 1.00 86.88 106 ASN A O 1
ATOM 879 N N . LEU A 1 107 ? -5.919 11.084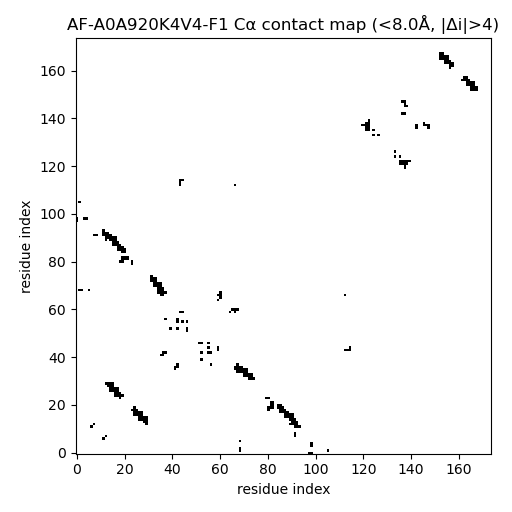 10.493 1.00 87.00 107 LEU A N 1
ATOM 880 C CA . LEU A 1 107 ? -6.795 10.063 9.928 1.00 87.00 107 LEU A CA 1
ATOM 881 C C . LEU A 1 107 ? -7.345 10.591 8.611 1.00 87.00 107 LEU A C 1
ATOM 883 O O . LEU A 1 107 ? -8.149 11.520 8.593 1.00 87.00 107 LEU A O 1
ATOM 887 N N . MET A 1 108 ? -6.885 10.002 7.517 1.00 90.31 108 MET A N 1
ATOM 888 C CA . MET A 1 108 ? -7.267 10.396 6.170 1.00 90.31 108 MET A CA 1
ATOM 889 C C . MET A 1 108 ? -7.885 9.200 5.452 1.00 90.31 108 MET A C 1
ATOM 891 O O . MET A 1 108 ? -7.453 8.063 5.629 1.00 90.31 108 MET A O 1
ATOM 895 N N . LEU A 1 109 ? -8.920 9.474 4.663 1.00 91.19 109 LEU A N 1
ATOM 896 C CA . LEU A 1 109 ? -9.543 8.511 3.760 1.00 91.19 109 LEU A CA 1
ATOM 897 C C . LEU A 1 109 ? -9.033 8.767 2.339 1.00 91.19 109 LEU A C 1
ATOM 899 O O . LEU A 1 109 ? -8.559 9.864 2.046 1.00 91.19 109 LEU A O 1
ATOM 903 N N . ASN A 1 110 ? -9.182 7.780 1.453 1.00 90.38 110 ASN A N 1
ATOM 904 C CA . ASN A 1 110 ? -8.800 7.884 0.037 1.00 90.38 110 ASN A CA 1
ATOM 905 C C . ASN A 1 110 ? -7.315 8.226 -0.172 1.00 90.38 110 ASN A C 1
ATOM 907 O O . ASN A 1 110 ? -6.957 8.984 -1.071 1.00 90.38 110 ASN A O 1
ATOM 911 N N . CYS A 1 111 ? -6.451 7.686 0.683 1.00 91.31 111 CYS A N 1
ATOM 912 C CA . CYS A 1 111 ? -5.009 7.767 0.503 1.00 91.31 111 CYS A CA 1
ATOM 913 C C . CYS A 1 111 ? -4.499 6.503 -0.191 1.00 91.31 111 CYS A C 1
ATOM 915 O O . CYS A 1 111 ? -5.072 5.429 -0.029 1.00 91.31 111 CYS A O 1
ATOM 917 N N . VAL A 1 112 ? -3.402 6.632 -0.930 1.00 91.88 112 VAL A N 1
ATOM 918 C CA . VAL A 1 112 ? -2.694 5.512 -1.553 1.00 91.88 112 VAL A CA 1
ATOM 919 C C . VAL A 1 112 ? -1.191 5.819 -1.534 1.00 91.88 112 VAL A C 1
ATOM 921 O O . VAL A 1 112 ? -0.822 6.984 -1.721 1.00 91.88 112 VAL A O 1
ATOM 924 N N . PRO A 1 113 ? -0.311 4.842 -1.249 1.00 92.19 113 PRO A N 1
ATOM 925 C CA . PRO A 1 113 ? 1.123 5.019 -1.449 1.00 92.19 113 PRO A CA 1
ATOM 926 C C . PRO A 1 113 ? 1.428 5.145 -2.948 1.00 92.19 113 PRO A C 1
ATOM 928 O O . PRO A 1 113 ? 0.851 4.435 -3.765 1.00 92.19 113 PRO A O 1
ATOM 931 N N . ILE A 1 114 ? 2.340 6.044 -3.313 1.00 92.62 114 ILE A N 1
ATOM 932 C CA . ILE A 1 114 ? 2.772 6.243 -4.702 1.00 92.62 114 ILE A CA 1
ATOM 933 C C . ILE A 1 114 ? 4.284 6.069 -4.752 1.00 92.62 114 ILE A C 1
ATOM 935 O O . ILE A 1 114 ? 5.000 6.617 -3.913 1.00 92.62 114 ILE A O 1
ATOM 939 N N . ILE A 1 115 ? 4.759 5.338 -5.757 1.00 92.94 115 ILE A N 1
ATOM 940 C CA . ILE A 1 115 ? 6.174 5.254 -6.109 1.00 92.94 115 ILE A CA 1
ATOM 941 C C . ILE A 1 115 ? 6.414 5.947 -7.448 1.00 92.94 115 ILE A C 1
ATOM 943 O O . ILE A 1 115 ? 5.551 5.950 -8.324 1.00 92.94 115 ILE A O 1
ATOM 947 N N . ASN A 1 116 ? 7.589 6.551 -7.606 1.00 94.06 116 ASN A N 1
ATOM 948 C CA . ASN A 1 116 ? 7.957 7.259 -8.828 1.00 94.06 116 ASN A CA 1
ATOM 949 C C . ASN A 1 116 ? 8.631 6.310 -9.832 1.00 94.06 116 ASN A C 1
ATOM 951 O O . ASN A 1 116 ? 9.821 6.440 -10.108 1.00 94.06 116 ASN A O 1
ATOM 955 N N . LEU A 1 117 ? 7.875 5.336 -10.338 1.00 93.81 117 LEU A N 1
ATOM 956 C CA . LEU A 1 117 ? 8.293 4.467 -11.439 1.00 93.81 117 LEU A CA 1
ATOM 957 C C . LEU A 1 117 ? 7.402 4.719 -12.654 1.00 93.81 117 LEU A C 1
ATOM 959 O O . LEU A 1 117 ? 6.188 4.863 -12.530 1.00 93.81 117 LEU A O 1
ATOM 963 N N . PHE A 1 118 ? 8.011 4.772 -13.834 1.00 93.12 118 PHE A N 1
ATOM 964 C CA . PHE A 1 118 ? 7.312 4.995 -15.093 1.00 93.12 118 PHE A CA 1
ATOM 965 C C . PHE A 1 118 ? 8.006 4.248 -16.231 1.00 93.12 118 PHE A C 1
ATOM 967 O O . PHE A 1 118 ? 9.230 4.120 -16.256 1.00 93.12 118 PHE A O 1
ATOM 974 N N . THR A 1 119 ? 7.219 3.777 -17.196 1.00 93.56 119 THR A N 1
ATOM 975 C CA . THR A 1 119 ? 7.739 3.122 -18.399 1.00 93.56 119 THR A CA 1
ATOM 976 C C . THR A 1 119 ? 8.425 4.136 -19.301 1.00 93.56 119 THR A C 1
ATOM 978 O O . THR A 1 119 ? 7.910 5.232 -19.542 1.00 93.56 119 THR A O 1
ATOM 981 N N . LYS A 1 120 ? 9.582 3.755 -19.843 1.00 92.75 120 LYS A N 1
ATOM 982 C CA . LYS A 1 120 ? 10.343 4.600 -20.752 1.00 92.75 120 LYS A CA 1
ATOM 983 C C . LYS A 1 120 ? 11.115 3.784 -21.782 1.00 92.75 120 LYS A C 1
ATOM 985 O O . LYS A 1 120 ? 11.722 2.775 -21.447 1.00 92.75 120 LYS A O 1
ATOM 990 N N . ILE A 1 121 ? 11.123 4.270 -23.023 1.00 93.12 121 ILE A N 1
ATOM 991 C CA . ILE A 1 121 ? 12.046 3.797 -24.058 1.00 93.12 121 ILE A CA 1
ATOM 992 C C . ILE A 1 121 ? 13.387 4.495 -23.827 1.00 93.12 121 ILE A C 1
ATOM 994 O O . ILE A 1 121 ? 13.441 5.725 -23.795 1.00 93.12 121 ILE A O 1
ATOM 998 N N . SER A 1 122 ? 14.438 3.703 -23.637 1.00 93.31 122 SER A N 1
ATOM 999 C CA . SER A 1 122 ? 15.805 4.185 -23.449 1.00 93.31 122 SER A CA 1
ATOM 1000 C C . SER A 1 122 ? 16.389 4.790 -24.728 1.00 93.31 122 SER A C 1
ATOM 1002 O O . SER A 1 122 ? 15.828 4.670 -25.820 1.00 93.31 122 SER A O 1
ATOM 1004 N N . GLU A 1 123 ? 17.585 5.365 -24.623 1.00 92.56 123 GLU A N 1
ATOM 1005 C CA . GLU A 1 123 ? 18.380 5.702 -25.802 1.00 92.56 123 GLU A CA 1
ATOM 1006 C C . GLU A 1 123 ? 18.705 4.432 -26.611 1.00 92.56 123 GLU A C 1
ATOM 1008 O O . GLU A 1 123 ? 19.097 3.415 -26.026 1.00 92.56 123 GLU A O 1
ATOM 1013 N N . PRO A 1 124 ? 18.567 4.455 -27.951 1.00 90.56 124 PRO A N 1
ATOM 1014 C CA . PRO A 1 124 ? 18.920 3.313 -28.777 1.00 90.56 124 PRO A CA 1
ATOM 1015 C C . PRO A 1 124 ? 20.436 3.111 -28.781 1.00 90.56 124 PRO A C 1
ATOM 1017 O O . PRO A 1 124 ? 21.217 4.054 -28.938 1.00 90.56 124 PRO A O 1
ATOM 1020 N N . ILE A 1 125 ? 20.855 1.855 -28.669 1.00 89.25 125 ILE A N 1
ATOM 1021 C CA . ILE A 1 125 ? 22.262 1.467 -28.739 1.00 89.25 125 ILE A CA 1
ATOM 1022 C C . ILE A 1 125 ? 22.536 0.878 -30.118 1.00 89.25 125 ILE A C 1
ATOM 1024 O O . ILE A 1 125 ? 21.842 -0.032 -30.573 1.00 89.25 125 ILE A O 1
ATOM 1028 N N . LYS A 1 126 ? 23.592 1.362 -30.776 1.00 86.75 126 LYS A N 1
ATOM 1029 C CA . LYS A 1 126 ? 24.136 0.684 -31.951 1.00 86.75 126 LYS A CA 1
ATOM 1030 C C . LYS A 1 126 ? 24.985 -0.492 -31.480 1.00 86.75 126 LYS A C 1
ATOM 1032 O O . LYS A 1 126 ? 26.044 -0.287 -30.889 1.00 86.75 126 LYS A O 1
ATOM 1037 N N . LEU A 1 127 ? 24.518 -1.706 -31.753 1.00 82.38 127 LEU A N 1
ATOM 1038 C CA . LEU A 1 127 ? 25.264 -2.920 -31.435 1.00 82.38 127 LEU A CA 1
ATOM 1039 C C . LEU A 1 127 ? 26.592 -2.946 -32.201 1.00 82.38 127 LEU A C 1
ATOM 1041 O O . LEU A 1 127 ? 26.675 -2.528 -33.359 1.00 82.38 127 LEU A O 1
ATOM 1045 N N . SER A 1 128 ? 27.639 -3.401 -31.520 1.00 78.94 128 SER A N 1
ATOM 1046 C CA . SER A 1 128 ? 28.990 -3.519 -32.055 1.00 78.94 128 SER A CA 1
ATOM 1047 C C . SER A 1 128 ? 29.593 -4.823 -31.564 1.00 78.94 128 SER A C 1
ATOM 1049 O O . SER A 1 128 ? 29.697 -5.021 -30.356 1.00 78.94 128 SER A O 1
ATOM 1051 N N . ASP A 1 129 ? 30.070 -5.658 -32.485 1.00 77.62 129 ASP A N 1
ATOM 1052 C CA . ASP A 1 129 ? 30.659 -6.971 -32.174 1.00 77.62 129 ASP A CA 1
ATOM 1053 C C . ASP A 1 129 ? 31.981 -6.877 -31.389 1.00 77.62 129 ASP A C 1
ATOM 1055 O O . ASP A 1 129 ? 32.542 -7.878 -30.957 1.00 77.62 129 ASP A O 1
ATOM 1059 N N . LYS A 1 130 ? 32.508 -5.661 -31.202 1.00 80.06 130 LYS A N 1
ATOM 1060 C CA . LYS A 1 130 ? 33.781 -5.404 -30.515 1.00 80.06 130 LYS A CA 1
ATOM 1061 C C . LYS A 1 130 ? 33.654 -5.285 -28.996 1.00 80.06 130 LYS A C 1
ATOM 1063 O O . LYS A 1 130 ? 34.678 -5.228 -28.321 1.00 80.06 130 LYS A O 1
ATOM 1068 N N . LYS A 1 131 ? 32.438 -5.162 -28.458 1.00 77.56 131 LYS A N 1
ATOM 1069 C CA . LYS A 1 131 ? 32.203 -4.991 -27.020 1.00 77.56 131 LYS A CA 1
ATOM 1070 C C . LYS A 1 131 ? 31.096 -5.924 -26.556 1.00 77.56 131 LYS A C 1
ATOM 1072 O O . LYS A 1 131 ? 29.995 -5.873 -27.094 1.00 77.56 131 LYS A O 1
ATOM 1077 N N . VAL A 1 132 ? 31.416 -6.715 -25.535 1.00 79.31 132 VAL A N 1
ATOM 1078 C CA . VAL A 1 132 ? 30.490 -7.655 -24.892 1.00 79.31 132 VAL A CA 1
ATOM 1079 C C . VAL A 1 132 ? 29.396 -6.900 -24.130 1.00 79.31 132 VAL A C 1
ATOM 1081 O O . VAL A 1 132 ? 28.226 -7.238 -24.274 1.00 79.31 132 VAL A O 1
ATOM 1084 N N . ASP A 1 133 ? 29.761 -5.809 -23.447 1.00 83.50 133 ASP A N 1
ATOM 1085 C CA . ASP A 1 133 ? 28.830 -4.974 -22.682 1.00 83.50 133 ASP A CA 1
ATOM 1086 C C . ASP A 1 133 ? 28.660 -3.585 -23.309 1.00 83.50 133 ASP A C 1
ATOM 1088 O O . ASP A 1 133 ? 29.610 -2.973 -23.817 1.00 83.50 133 ASP A O 1
ATOM 1092 N N . GLN A 1 134 ? 27.431 -3.068 -23.260 1.00 85.50 134 GLN A N 1
ATOM 1093 C CA . GLN A 1 134 ? 27.064 -1.756 -23.790 1.00 85.50 134 GLN A CA 1
ATOM 1094 C C . GLN A 1 134 ? 26.425 -0.906 -22.695 1.00 85.50 134 GLN A C 1
ATOM 1096 O O . GLN A 1 134 ? 25.565 -1.378 -21.955 1.00 85.50 134 GLN A O 1
ATOM 1101 N N . LEU A 1 135 ? 26.814 0.368 -22.625 1.00 86.75 135 LEU A N 1
ATOM 1102 C CA . LEU A 1 135 ? 26.191 1.312 -21.703 1.00 86.75 135 LEU A CA 1
ATOM 1103 C C . LEU A 1 135 ? 24.787 1.670 -22.198 1.00 86.75 135 LEU A C 1
ATOM 1105 O O . LEU A 1 135 ? 24.630 2.231 -23.285 1.00 86.75 135 LEU A O 1
ATOM 1109 N N . LEU A 1 136 ? 23.788 1.385 -21.367 1.00 89.12 136 LEU A N 1
ATOM 1110 C CA . LEU A 1 136 ? 22.406 1.784 -21.584 1.00 89.12 136 LEU A CA 1
ATOM 1111 C C . LEU A 1 136 ? 22.112 3.072 -20.818 1.00 89.12 136 LEU A C 1
ATOM 1113 O O . LEU A 1 136 ? 22.320 3.147 -19.612 1.00 89.12 136 LEU A O 1
ATOM 1117 N N . ILE A 1 137 ? 21.619 4.080 -21.534 1.00 91.25 137 ILE A N 1
ATOM 1118 C CA . ILE A 1 137 ? 21.243 5.377 -20.966 1.00 91.25 137 ILE A CA 1
ATOM 1119 C C . ILE A 1 137 ? 19.722 5.502 -21.045 1.00 91.25 137 ILE A C 1
ATOM 1121 O O . ILE A 1 137 ? 19.142 5.306 -22.116 1.00 91.25 137 ILE A O 1
ATOM 1125 N N . ALA A 1 138 ? 19.072 5.830 -19.926 1.00 92.50 138 ALA A N 1
ATOM 1126 C CA . ALA A 1 138 ? 17.616 5.971 -19.870 1.00 92.50 138 ALA A CA 1
ATOM 1127 C C . ALA A 1 138 ? 17.107 7.145 -20.723 1.00 92.50 138 ALA A C 1
ATOM 1129 O O . ALA A 1 138 ? 16.120 7.013 -21.442 1.00 92.50 138 ALA A O 1
ATOM 1130 N N . ASP A 1 139 ? 17.754 8.306 -20.610 1.00 93.75 139 ASP A N 1
ATOM 1131 C CA . ASP A 1 139 ? 17.445 9.522 -21.368 1.00 93.75 139 ASP A CA 1
ATOM 1132 C C . ASP A 1 139 ? 18.626 10.486 -21.292 1.00 93.75 139 ASP A C 1
ATOM 1134 O O . ASP A 1 139 ? 18.902 11.034 -20.227 1.00 93.75 139 ASP A O 1
ATOM 1138 N N . LYS A 1 140 ? 19.287 10.769 -22.418 1.00 93.12 140 LYS A N 1
ATOM 1139 C CA . LYS A 1 140 ? 20.446 11.679 -22.417 1.00 93.12 140 LYS A CA 1
ATOM 1140 C C . LYS A 1 140 ? 20.104 13.105 -21.997 1.00 93.12 140 LYS A C 1
ATOM 1142 O O . LYS A 1 140 ? 20.954 13.803 -21.454 1.00 93.12 140 LYS A O 1
ATOM 1147 N N . LYS A 1 141 ? 18.884 13.576 -22.266 1.00 94.25 141 LYS A N 1
ATOM 1148 C CA . LYS A 1 141 ? 18.464 14.943 -21.914 1.00 94.25 141 LYS A CA 1
ATOM 1149 C C . LYS A 1 141 ? 18.110 15.071 -20.437 1.00 94.25 141 LYS A C 1
ATOM 1151 O O . LYS A 1 141 ? 18.104 16.182 -19.912 1.00 94.25 141 LYS A O 1
ATOM 1156 N N . LYS A 1 142 ? 17.765 13.956 -19.791 1.00 93.31 142 LYS A N 1
ATOM 1157 C CA . LYS A 1 142 ? 17.260 13.901 -18.411 1.00 93.31 142 LYS A CA 1
ATOM 1158 C C . LYS A 1 142 ? 18.108 13.011 -17.505 1.00 93.31 142 LYS A C 1
ATOM 1160 O O . LYS A 1 142 ? 17.615 12.540 -16.483 1.00 93.31 142 LYS A O 1
ATOM 1165 N N . ASP A 1 143 ? 19.364 12.808 -17.885 1.00 90.75 143 ASP A N 1
ATOM 1166 C CA . ASP A 1 143 ? 20.288 11.856 -17.266 1.00 90.75 143 ASP A CA 1
ATOM 1167 C C . ASP A 1 143 ? 20.498 12.136 -15.769 1.00 90.75 143 ASP A C 1
ATOM 1169 O O . ASP A 1 143 ? 20.584 11.226 -14.959 1.00 90.75 143 ASP A O 1
ATOM 1173 N N . SER A 1 144 ? 20.451 13.409 -15.363 1.00 93.38 144 SER A N 1
ATOM 1174 C CA . SER A 1 144 ? 20.631 13.815 -13.964 1.00 93.38 144 SER A CA 1
ATOM 1175 C C . SER A 1 144 ? 19.469 13.477 -13.021 1.00 93.38 144 SER A C 1
ATOM 1177 O O . SER A 1 144 ? 19.610 13.657 -11.814 1.00 93.38 144 SER A O 1
ATOM 1179 N N . TYR A 1 145 ? 18.313 13.038 -13.532 1.00 92.38 145 TYR A N 1
ATOM 1180 C CA . TYR A 1 145 ? 17.133 12.720 -12.711 1.00 92.38 145 TYR A CA 1
ATOM 1181 C C . TYR A 1 145 ? 16.292 11.556 -13.258 1.00 92.38 145 TYR A C 1
ATOM 1183 O O . TYR A 1 145 ? 15.140 11.380 -12.859 1.00 92.38 145 TYR A O 1
ATOM 1191 N N . THR A 1 146 ? 16.845 10.768 -14.183 1.00 93.50 146 THR A N 1
ATOM 1192 C CA . THR A 1 146 ? 16.210 9.557 -14.713 1.00 93.50 146 THR A CA 1
ATOM 1193 C C . THR A 1 146 ? 17.195 8.404 -14.625 1.00 93.50 146 THR A C 1
ATOM 1195 O O . THR A 1 146 ? 18.216 8.417 -15.302 1.00 93.50 146 THR A O 1
ATOM 1198 N N . GLU A 1 147 ? 16.853 7.379 -13.852 1.00 92.62 147 GLU A N 1
ATOM 1199 C CA . GLU A 1 147 ? 17.655 6.163 -13.729 1.00 92.6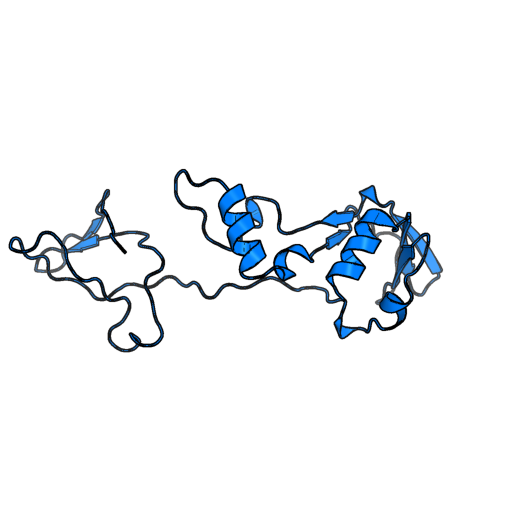2 147 GLU A CA 1
ATOM 1200 C C . GLU A 1 147 ? 16.899 4.949 -14.267 1.00 92.62 147 GLU A C 1
ATOM 1202 O O . GLU A 1 147 ? 15.666 4.899 -14.257 1.00 92.62 147 GLU A O 1
ATOM 1207 N N . ILE A 1 148 ? 17.650 3.951 -14.733 1.00 92.88 148 ILE A N 1
ATOM 1208 C CA . ILE A 1 148 ? 17.087 2.663 -15.135 1.00 92.88 148 ILE A CA 1
ATOM 1209 C C . ILE A 1 148 ? 16.841 1.840 -13.873 1.00 92.88 148 ILE A C 1
ATOM 1211 O O . ILE A 1 148 ? 17.775 1.493 -13.154 1.00 92.88 148 ILE A O 1
ATOM 1215 N N . HIS A 1 149 ? 15.576 1.510 -13.624 1.00 90.88 149 HIS A N 1
ATOM 1216 C CA . HIS A 1 149 ? 15.194 0.577 -12.567 1.00 90.88 149 HIS A CA 1
ATOM 1217 C C . HIS A 1 149 ? 15.279 -0.879 -13.046 1.00 90.88 149 HIS A C 1
ATOM 1219 O O . HIS A 1 149 ? 15.939 -1.710 -12.430 1.00 90.88 149 HIS A O 1
ATOM 1225 N N . SER A 1 150 ? 14.611 -1.176 -14.158 1.00 89.69 150 SER A N 1
ATOM 1226 C CA . SER A 1 150 ? 14.514 -2.501 -14.768 1.00 89.69 150 SER A CA 1
ATOM 1227 C C . SER A 1 150 ? 14.356 -2.358 -16.281 1.00 89.69 150 SER A C 1
ATOM 1229 O O . SER A 1 150 ? 13.976 -1.296 -16.777 1.00 89.69 150 SER A O 1
ATOM 1231 N N . ILE A 1 151 ? 14.664 -3.425 -17.017 1.00 89.69 151 ILE A N 1
ATOM 1232 C CA . ILE A 1 151 ? 14.452 -3.502 -18.463 1.00 89.69 151 ILE A CA 1
ATOM 1233 C C . ILE A 1 151 ? 13.346 -4.525 -18.710 1.00 89.69 151 ILE A C 1
ATOM 1235 O O . ILE A 1 151 ? 13.542 -5.712 -18.464 1.00 89.69 151 ILE A O 1
ATOM 1239 N N . ASP A 1 152 ? 12.208 -4.070 -19.227 1.00 89.00 152 ASP A N 1
ATOM 1240 C CA . ASP A 1 152 ? 11.046 -4.941 -19.459 1.00 89.00 152 ASP A CA 1
ATOM 1241 C C . ASP A 1 152 ? 11.152 -5.706 -20.789 1.00 89.00 152 ASP A C 1
ATOM 1243 O O . ASP A 1 152 ? 10.622 -6.804 -20.957 1.00 89.00 152 ASP A O 1
ATOM 1247 N N . SER A 1 153 ? 11.812 -5.110 -21.786 1.00 89.56 153 SER A N 1
ATOM 1248 C CA . SER A 1 153 ? 12.062 -5.755 -23.073 1.00 89.56 153 SER A CA 1
ATOM 1249 C C . SER A 1 153 ? 13.154 -5.061 -23.871 1.00 89.56 153 SER A C 1
ATOM 1251 O O . SER A 1 153 ? 13.399 -3.868 -23.708 1.00 89.56 153 SER A O 1
ATOM 1253 N N . ILE A 1 154 ? 13.763 -5.811 -24.789 1.00 90.44 154 ILE A N 1
ATOM 1254 C CA . ILE A 1 154 ? 14.718 -5.285 -25.760 1.00 90.44 154 ILE A CA 1
ATOM 1255 C C . ILE A 1 154 ? 14.238 -5.644 -27.162 1.00 90.44 154 ILE A C 1
ATOM 1257 O O . ILE A 1 154 ? 13.847 -6.783 -27.432 1.00 90.44 154 ILE A O 1
ATOM 1261 N N . THR A 1 155 ? 14.295 -4.673 -28.066 1.00 90.56 155 THR A N 1
ATOM 1262 C CA . THR A 1 155 ? 14.000 -4.860 -29.488 1.00 90.56 155 THR A CA 1
ATOM 1263 C C . THR A 1 155 ? 15.201 -4.466 -30.330 1.00 90.56 155 THR A C 1
ATOM 1265 O O . THR A 1 155 ? 15.767 -3.394 -30.130 1.00 90.56 155 THR A O 1
ATOM 1268 N N . ILE A 1 156 ? 15.555 -5.301 -31.305 1.00 88.44 156 ILE A N 1
ATOM 1269 C CA . ILE A 1 156 ? 16.568 -4.995 -32.319 1.00 88.44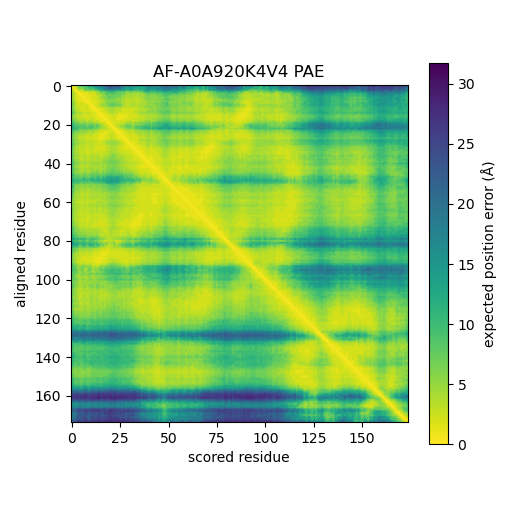 156 ILE A CA 1
ATOM 1270 C C . ILE A 1 156 ? 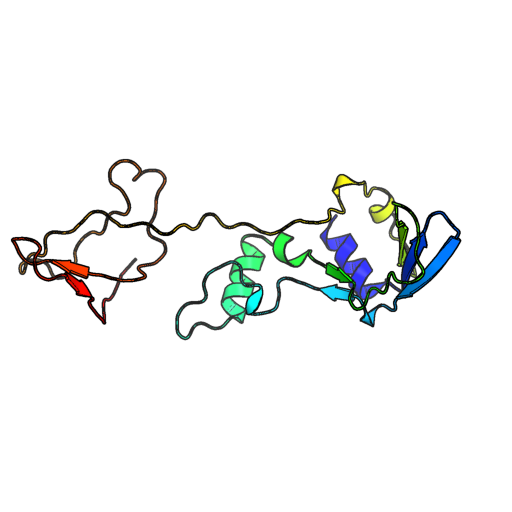15.865 -4.621 -33.620 1.00 88.44 156 ILE A C 1
ATOM 1272 O O . ILE A 1 156 ? 14.893 -5.272 -34.005 1.00 88.44 156 ILE A O 1
ATOM 1276 N N . SER A 1 157 ? 16.386 -3.601 -34.304 1.00 86.88 157 SER A N 1
ATOM 1277 C CA . SER A 1 157 ? 16.042 -3.294 -35.694 1.00 86.88 157 SER A CA 1
ATOM 1278 C C . SER A 1 157 ? 17.264 -3.431 -36.598 1.00 86.88 157 SER A C 1
ATOM 1280 O O . SER A 1 157 ? 18.376 -3.056 -36.223 1.00 86.88 157 SER A O 1
ATOM 1282 N N . GLU A 1 158 ? 17.046 -3.962 -37.798 1.00 82.56 158 GLU 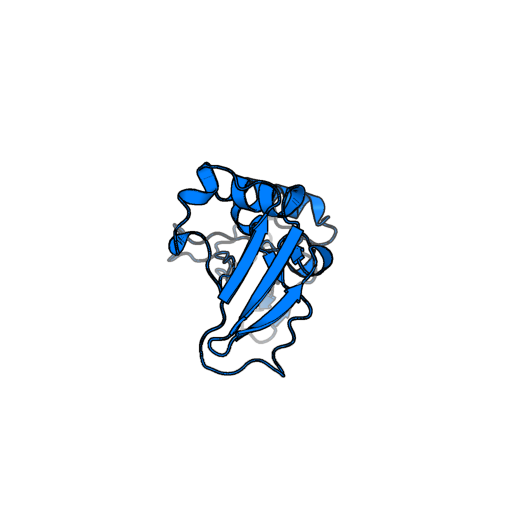A N 1
ATOM 1283 C CA . GLU A 1 158 ? 18.046 -3.972 -38.867 1.00 82.56 158 GLU A CA 1
ATOM 1284 C C . GLU A 1 158 ? 18.091 -2.622 -39.607 1.00 82.56 158 GLU A C 1
ATOM 1286 O O . GLU A 1 158 ? 17.096 -1.881 -39.616 1.00 82.56 158 GLU A O 1
ATOM 1291 N N . PRO A 1 159 ? 19.217 -2.288 -40.272 1.00 74.62 159 PRO A N 1
ATOM 1292 C CA . PRO A 1 159 ? 19.305 -1.118 -41.139 1.00 74.62 159 PRO A CA 1
ATOM 1293 C C . PRO A 1 159 ? 18.138 -1.073 -42.139 1.00 74.62 159 PRO A C 1
ATOM 1295 O O . PRO A 1 159 ? 17.907 -2.018 -42.888 1.00 74.62 159 PRO A O 1
ATOM 1298 N N . GLY A 1 160 ? 17.381 0.027 -42.137 1.00 74.00 160 GLY A N 1
ATOM 1299 C CA . GLY A 1 160 ? 16.167 0.180 -42.951 1.00 74.00 160 GLY A CA 1
ATOM 1300 C C . GLY A 1 160 ? 14.848 -0.112 -42.222 1.00 74.00 160 GLY A C 1
ATOM 1301 O O . GLY A 1 160 ? 13.792 0.065 -42.822 1.00 74.00 160 GLY A O 1
ATOM 1302 N N . GLY A 1 161 ? 14.883 -0.515 -40.944 1.00 66.44 161 GLY A N 1
ATOM 1303 C CA . GLY A 1 161 ? 13.731 -0.499 -40.027 1.00 66.44 161 GLY A CA 1
ATOM 1304 C C . GLY A 1 161 ? 12.623 -1.519 -40.314 1.00 66.44 161 GLY A C 1
ATOM 1305 O O . GLY A 1 161 ? 11.554 -1.435 -39.718 1.00 66.44 161 GLY A O 1
ATOM 1306 N N . ARG A 1 162 ? 12.849 -2.472 -41.225 1.00 61.31 162 ARG A N 1
ATOM 1307 C CA . ARG A 1 162 ? 11.791 -3.374 -41.714 1.00 61.31 162 ARG A CA 1
ATOM 1308 C C . ARG A 1 162 ? 11.455 -4.523 -40.767 1.00 61.31 162 ARG A C 1
ATOM 1310 O O . ARG A 1 162 ? 10.339 -5.019 -40.824 1.00 61.31 162 ARG A O 1
ATOM 1317 N N . ASN A 1 163 ? 12.380 -4.916 -39.891 1.00 71.25 163 ASN A N 1
ATOM 1318 C CA . ASN A 1 163 ? 12.200 -6.046 -38.981 1.00 71.25 163 ASN A CA 1
ATOM 1319 C C 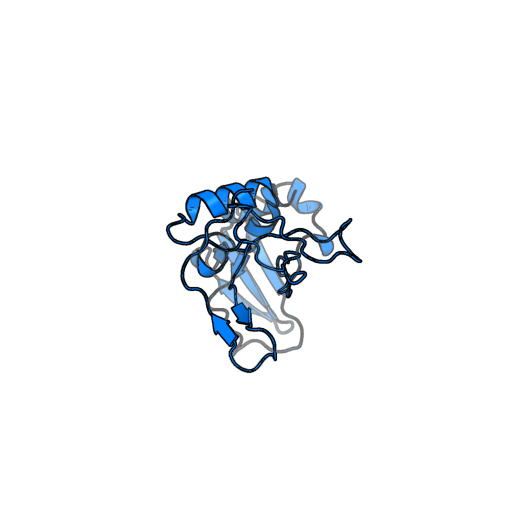. ASN A 1 163 ? 12.574 -5.645 -37.553 1.00 71.25 163 ASN A C 1
ATOM 1321 O O . ASN A 1 163 ? 13.754 -5.488 -37.240 1.00 71.25 163 ASN A O 1
ATOM 1325 N N . LEU A 1 164 ? 11.566 -5.487 -36.693 1.00 79.31 164 LEU A N 1
ATOM 1326 C CA . LEU A 1 164 ? 11.755 -5.388 -35.249 1.00 79.31 164 LEU A CA 1
ATOM 1327 C C . LEU A 1 164 ? 11.658 -6.786 -34.648 1.00 79.31 164 LEU A C 1
ATOM 1329 O O . LEU A 1 164 ? 10.613 -7.431 -34.725 1.00 79.31 164 LEU A O 1
ATOM 1333 N N . ARG A 1 165 ? 12.741 -7.252 -34.027 1.00 84.00 165 ARG A N 1
ATOM 1334 C CA . ARG A 1 165 ? 12.763 -8.529 -33.311 1.00 84.00 165 ARG A CA 1
ATOM 1335 C C . ARG A 1 165 ? 12.902 -8.281 -31.817 1.00 84.00 165 ARG A C 1
ATOM 1337 O O . ARG A 1 165 ? 13.856 -7.636 -31.385 1.00 84.00 165 ARG A O 1
ATOM 1344 N N . LYS A 1 166 ? 11.977 -8.828 -31.025 1.00 83.19 166 LYS A N 1
ATOM 1345 C CA . LYS A 1 166 ? 12.098 -8.862 -29.564 1.00 83.19 166 LYS A CA 1
ATOM 1346 C C . LYS A 1 166 ? 13.158 -9.894 -29.170 1.00 83.19 166 LYS A C 1
ATOM 1348 O O . LYS A 1 166 ? 13.119 -11.030 -29.647 1.00 83.19 166 LYS A O 1
ATOM 1353 N N . LEU A 1 167 ? 14.106 -9.499 -28.329 1.00 81.06 167 LEU A N 1
ATOM 1354 C CA . LEU A 1 167 ? 15.063 -10.416 -27.717 1.00 81.06 167 LEU A CA 1
ATOM 1355 C C . LEU A 1 167 ? 14.446 -11.064 -26.476 1.00 81.06 167 LEU A C 1
ATOM 1357 O O . LEU A 1 167 ? 13.750 -10.397 -25.712 1.00 81.06 167 LEU A O 1
ATOM 1361 N N . GLY A 1 168 ? 14.699 -12.363 -26.301 1.00 68.75 168 GLY A N 1
ATOM 1362 C CA . GLY A 1 168 ? 14.131 -13.157 -25.206 1.00 68.75 168 GLY A CA 1
ATOM 1363 C C . GLY A 1 168 ? 14.963 -13.162 -23.923 1.00 68.75 168 GLY A C 1
ATOM 1364 O O . GLY A 1 168 ? 14.386 -13.159 -22.846 1.00 68.75 168 GLY A O 1
ATOM 1365 N N . PHE A 1 169 ? 16.294 -13.137 -24.024 1.00 62.53 169 PHE A N 1
ATOM 1366 C CA . PHE A 1 169 ? 17.189 -13.174 -22.866 1.00 62.53 169 PHE A CA 1
ATOM 1367 C C . PHE A 1 169 ? 18.229 -12.066 -22.967 1.00 62.53 169 PHE A C 1
ATOM 1369 O O . PHE A 1 169 ? 18.823 -11.856 -24.026 1.00 62.53 169 PHE A O 1
ATOM 1376 N N . PHE A 1 170 ? 18.444 -11.366 -21.860 1.00 68.69 170 PHE A N 1
ATOM 1377 C CA . PHE A 1 170 ? 19.502 -10.381 -21.696 1.00 68.69 170 PHE A CA 1
ATOM 1378 C C . PHE A 1 170 ? 19.904 -10.334 -20.224 1.00 68.69 170 PHE A C 1
ATOM 1380 O O . PHE A 1 170 ? 19.073 -10.507 -19.335 1.00 68.69 170 PHE A O 1
ATOM 1387 N N . HIS A 1 171 ? 21.188 -10.103 -19.975 1.00 60.25 171 HIS A N 1
ATOM 1388 C CA . HIS A 1 171 ? 21.712 -9.899 -18.633 1.00 60.25 171 HIS A CA 1
ATOM 1389 C C . HIS A 1 171 ? 22.041 -8.420 -18.471 1.00 60.25 171 HIS A C 1
ATOM 1391 O O . HIS A 1 171 ? 22.720 -7.835 -19.311 1.00 60.25 171 HIS A O 1
ATOM 1397 N N . CYS A 1 172 ? 21.522 -7.814 -17.408 1.00 58.94 172 CYS A N 1
ATOM 1398 C CA . CYS A 1 172 ? 21.873 -6.461 -17.013 1.00 58.94 172 CYS A CA 1
ATOM 1399 C C . CYS A 1 172 ? 22.711 -6.559 -15.743 1.00 58.94 172 CYS A C 1
ATOM 1401 O O . CYS A 1 172 ? 22.259 -7.126 -14.748 1.00 58.94 172 CYS A O 1
ATOM 1403 N N . TYR A 1 173 ? 23.917 -6.010 -15.785 1.00 56.12 173 TYR A N 1
ATOM 1404 C CA . TYR A 1 173 ? 24.745 -5.815 -14.603 1.00 56.12 173 TYR A CA 1
ATOM 1405 C C . TYR A 1 173 ? 24.562 -4.366 -14.148 1.00 56.12 173 TYR A C 1
ATOM 1407 O O . TYR A 1 173 ? 24.546 -3.463 -14.987 1.00 56.12 173 TYR A O 1
ATOM 1415 N N . ARG A 1 174 ? 24.340 -4.160 -12.848 1.00 47.97 174 ARG A N 1
ATOM 1416 C CA . ARG A 1 174 ? 24.246 -2.833 -12.232 1.00 47.97 174 ARG A CA 1
ATOM 1417 C C . ARG A 1 174 ? 25.563 -2.485 -11.558 1.00 47.97 174 ARG A C 1
ATOM 1419 O O . ARG A 1 174 ? 26.172 -3.417 -10.989 1.00 47.97 174 ARG A O 1
#

Solvent-accessible surface area (backbone atoms only — not comparable to full-atom values): 11783 Å² total; per-residue (Å²): 112,67,68,56,53,52,50,40,56,74,74,31,44,63,28,37,38,40,32,31,82,81,70,45,74,48,77,39,54,52,84,34,54,43,80,35,56,80,52,79,91,49,55,83,68,86,78,56,91,94,56,60,63,70,62,52,53,53,52,43,44,76,76,45,53,70,54,58,70,39,71,44,76,53,89,78,81,59,90,83,56,58,85,94,56,75,47,80,43,80,41,49,80,66,78,57,74,75,63,72,74,64,52,76,90,76,62,79,79,96,76,78,90,82,78,100,75,78,92,77,80,52,56,86,75,83,86,52,97,87,50,97,75,78,91,80,46,49,35,86,92,46,52,92,82,45,78,80,87,77,82,94,76,50,70,49,66,50,97,86,67,82,51,77,44,74,58,91,82,84,86,85,86,130

Sequence (174 aa):
MISLFQENLTNKLQGVTLLDQKGNIREYSKKNIEYKGFDEEELALPLPEGGQSAYCLLQEYFAFEKKFNFVTLKNIDLRNFSGRKLILKFNFSILPKKLRTMTQRNLMLNCVPIINLFTKISEPIKLSDKKVDQLLIADKKKDSYTEIHSIDSITISEPGGRNLRKLGFFHCYR

Foldseek 3Di:
DLVVVVVQLVPFWQWKWKAAPVGDIDIGGSVQKDWDCQDPVNQQDDADVVRDVVVSSVVCCVVPVCRRSDMDRHPDDCPPHDDDDMDMDTDGNDDDPVCVPDDPVSDDPPDGDHDPDDDADWDDDDDDPVDPDDDTQRDPVCRVPDDDPDDPWDWDADPPRPDTDIDDDDDDDD

Radius of gyration: 25.05 Å; Cα contacts (8 Å, |Δi|>4): 171; chains: 1; bounding box: 64×32×71 Å

Secondary structure (DSSP, 8-state):
-HHHHHHHHHHTEEEEEEEETT--EEEEEGGGEEE-S-SGGG-SSPPPTT--HHHHHHHHHHHHGGGGG-EEE-S---TT--SS-EEEEEEESS--GGGGG--GGGS-SS------------PPP---TT-S-----S-TTSGGG--------EEEE-TTS--EEEES------

Nearest PDB structures (foldseek):
  6n38-assembly1_I  TM=7.329E-01  e=4.469E-03  Escherichia coli 042

Mean predicted aligned error: 7.75 Å